Protein AF-S4P5W8-F1 (afdb_monomer_lite)

Structure (mmCIF, N/CA/C/O backbone):
data_AF-S4P5W8-F1
#
_entry.id   AF-S4P5W8-F1
#
loop_
_atom_site.group_PDB
_atom_site.id
_atom_site.type_symbol
_atom_site.label_atom_id
_atom_site.label_alt_id
_atom_site.label_comp_id
_atom_site.label_asym_id
_atom_site.label_entity_id
_atom_site.label_seq_id
_atom_site.pdbx_PDB_ins_code
_atom_site.Cartn_x
_atom_site.Cartn_y
_atom_site.Cartn_z
_atom_site.occupancy
_atom_site.B_iso_or_equiv
_atom_site.auth_seq_id
_atom_site.auth_comp_id
_atom_site.auth_asym_id
_atom_site.auth_atom_id
_atom_site.pdbx_PDB_model_num
ATOM 1 N N . GLY A 1 1 ? 15.145 -6.465 -8.004 1.00 37.12 1 GLY A N 1
ATOM 2 C CA . GLY A 1 1 ? 15.006 -5.266 -7.159 1.00 37.12 1 GLY A CA 1
ATOM 3 C C . GLY A 1 1 ? 14.134 -4.278 -7.892 1.00 37.12 1 GLY A C 1
ATOM 4 O O . GLY A 1 1 ? 14.541 -3.826 -8.952 1.00 37.12 1 GLY A O 1
ATOM 5 N N . GLY A 1 2 ? 12.919 -4.032 -7.402 1.00 40.09 2 GLY A N 1
ATOM 6 C CA . GLY A 1 2 ? 11.992 -3.087 -8.026 1.00 40.09 2 GLY A CA 1
ATOM 7 C C . GLY A 1 2 ? 12.491 -1.659 -7.827 1.00 40.09 2 GLY A C 1
ATOM 8 O O . GLY A 1 2 ? 12.663 -1.217 -6.694 1.00 40.09 2 GLY A O 1
ATOM 9 N N . VAL A 1 3 ? 12.776 -0.954 -8.920 1.00 45.25 3 VAL A N 1
ATOM 10 C CA . VAL A 1 3 ? 13.155 0.460 -8.874 1.00 45.25 3 VAL A CA 1
ATOM 11 C C . VAL A 1 3 ? 11.888 1.289 -9.059 1.00 45.25 3 VAL A C 1
ATOM 13 O O . VAL A 1 3 ? 11.255 1.266 -10.112 1.00 45.25 3 VAL A O 1
ATOM 16 N N . HIS A 1 4 ? 11.511 2.001 -8.001 1.00 46.12 4 HIS A N 1
ATOM 17 C CA . HIS A 1 4 ? 10.384 2.926 -7.977 1.00 46.12 4 HIS A CA 1
ATOM 18 C C . HIS A 1 4 ? 10.864 4.315 -8.424 1.00 46.12 4 HIS A C 1
ATOM 20 O O . HIS A 1 4 ? 11.299 5.115 -7.603 1.00 46.12 4 HIS A O 1
ATOM 26 N N . THR A 1 5 ? 10.807 4.621 -9.721 1.00 38.41 5 THR A N 1
ATOM 27 C CA . THR A 1 5 ? 11.393 5.873 -10.254 1.00 38.41 5 THR A CA 1
ATOM 28 C C . THR A 1 5 ? 10.490 7.111 -10.114 1.00 38.41 5 THR A C 1
ATOM 30 O O . THR A 1 5 ? 10.941 8.220 -10.361 1.00 38.41 5 THR A O 1
ATOM 33 N N . HIS A 1 6 ? 9.242 6.982 -9.647 1.00 40.50 6 HIS A N 1
ATOM 34 C CA . HIS A 1 6 ? 8.345 8.141 -9.457 1.00 40.50 6 HIS A CA 1
ATOM 35 C C . HIS A 1 6 ? 7.534 8.115 -8.153 1.00 40.50 6 HIS A C 1
ATOM 37 O O . HIS A 1 6 ? 6.478 8.733 -8.057 1.00 40.50 6 HIS A O 1
ATOM 43 N N . MET A 1 7 ? 8.026 7.423 -7.122 1.00 37.41 7 MET A N 1
ATOM 44 C CA . MET A 1 7 ? 7.432 7.481 -5.786 1.00 37.41 7 MET A CA 1
ATOM 45 C C . MET A 1 7 ? 8.497 7.798 -4.743 1.00 37.41 7 MET A C 1
ATOM 47 O O . MET A 1 7 ? 9.172 6.915 -4.227 1.00 37.41 7 MET A O 1
ATOM 51 N N . THR A 1 8 ? 8.573 9.070 -4.359 1.00 34.69 8 THR A N 1
ATOM 52 C CA . THR A 1 8 ? 9.260 9.596 -3.166 1.00 34.69 8 THR A CA 1
ATOM 53 C C . THR A 1 8 ? 8.561 9.171 -1.863 1.00 34.69 8 THR A C 1
ATOM 55 O O . THR A 1 8 ? 8.482 9.925 -0.901 1.00 34.69 8 THR A O 1
ATOM 58 N N . ASN A 1 9 ? 8.022 7.955 -1.827 1.00 37.62 9 ASN A N 1
ATOM 59 C CA . ASN A 1 9 ? 7.464 7.323 -0.642 1.00 37.62 9 ASN A CA 1
ATOM 60 C C . ASN A 1 9 ? 7.978 5.885 -0.585 1.00 37.62 9 ASN A C 1
ATOM 62 O O . ASN A 1 9 ? 7.233 4.913 -0.634 1.00 37.62 9 ASN A O 1
ATOM 66 N N . THR A 1 10 ? 9.288 5.762 -0.384 1.00 39.88 10 THR A N 1
ATOM 67 C CA . THR A 1 10 ? 9.911 4.582 0.239 1.00 39.88 10 THR A CA 1
ATOM 68 C C . THR A 1 10 ? 9.307 4.290 1.626 1.00 39.88 10 THR A C 1
ATOM 70 O O . THR A 1 10 ? 9.534 3.234 2.196 1.00 39.88 10 THR A O 1
ATOM 73 N N . ARG A 1 11 ? 8.479 5.205 2.146 1.00 43.91 11 ARG A N 1
ATOM 74 C CA . ARG A 1 11 ? 7.500 4.990 3.204 1.00 43.91 11 ARG A CA 1
ATOM 75 C C . ARG A 1 11 ? 6.107 4.863 2.573 1.00 43.91 11 ARG A C 1
ATOM 77 O O . ARG A 1 11 ? 5.255 5.734 2.742 1.00 43.91 11 ARG A O 1
ATOM 84 N N . ILE A 1 12 ? 5.877 3.793 1.799 1.00 52.94 12 ILE A N 1
ATOM 85 C CA . ILE A 1 12 ? 4.524 3.228 1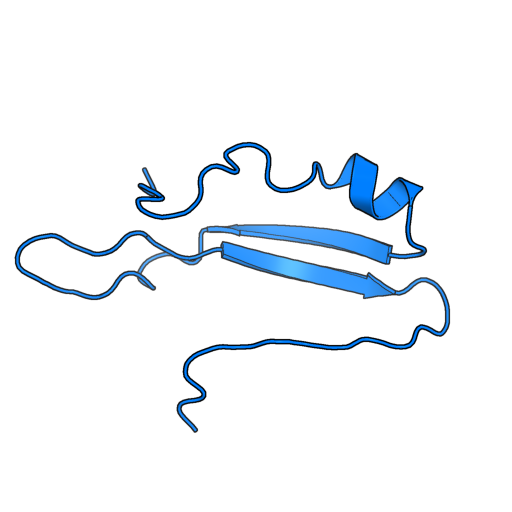.677 1.00 52.94 12 ILE A CA 1
ATOM 86 C C . ILE A 1 12 ? 3.993 3.250 3.100 1.00 52.94 12 ILE A C 1
ATOM 88 O O . ILE A 1 12 ? 4.676 2.712 3.962 1.00 52.94 12 ILE A O 1
ATOM 92 N N . THR A 1 13 ? 2.915 3.998 3.360 1.00 53.94 13 THR A N 1
ATOM 93 C CA . THR A 1 13 ? 2.392 4.182 4.718 1.00 53.94 13 THR A CA 1
ATOM 94 C C . THR A 1 13 ? 2.431 2.831 5.404 1.00 53.94 13 THR A C 1
ATOM 96 O O . THR A 1 13 ? 1.783 1.912 4.892 1.00 53.94 13 THR A O 1
ATOM 99 N N . ASP A 1 14 ? 3.279 2.701 6.434 1.00 63.34 14 ASP A N 1
ATOM 100 C CA . ASP A 1 14 ? 3.539 1.411 7.063 1.00 63.34 14 ASP A CA 1
ATOM 101 C C . ASP A 1 14 ? 2.189 0.771 7.339 1.00 63.34 14 ASP A C 1
ATOM 103 O O . ASP A 1 14 ? 1.259 1.459 7.775 1.00 63.34 14 ASP A O 1
ATOM 107 N N . VAL A 1 15 ? 2.053 -0.508 6.994 1.00 64.94 15 VAL A N 1
ATOM 108 C CA . VAL A 1 15 ? 0.790 -1.245 7.127 1.00 64.94 15 VAL A CA 1
ATOM 109 C C . VAL A 1 15 ? 0.171 -0.975 8.503 1.00 64.94 15 VAL A C 1
ATOM 111 O O . VAL A 1 15 ? -1.000 -0.621 8.595 1.00 64.94 15 VAL A O 1
ATOM 114 N N . GLU A 1 16 ? 1.010 -0.957 9.537 1.00 64.62 16 GLU A N 1
ATOM 115 C CA . GLU A 1 16 ? 0.670 -0.607 10.917 1.00 64.62 16 GLU A CA 1
ATOM 116 C C . GLU A 1 16 ? -0.053 0.747 11.059 1.00 64.62 16 GLU A C 1
ATOM 118 O O . GLU A 1 16 ? -1.063 0.852 11.750 1.0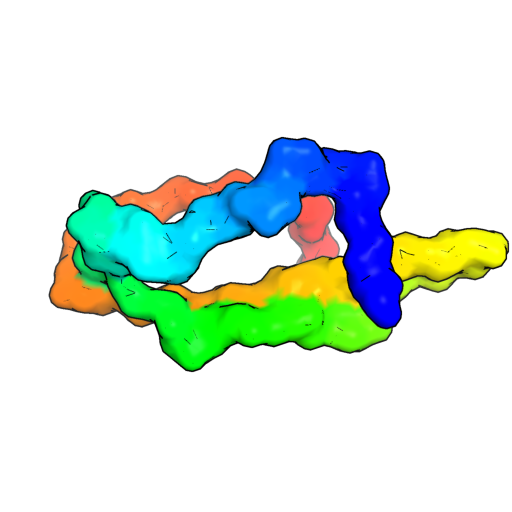0 64.62 16 GLU A O 1
ATOM 123 N N . ILE A 1 17 ? 0.404 1.799 10.375 1.00 68.81 17 ILE A N 1
ATOM 124 C CA . ILE A 1 17 ? -0.209 3.136 10.431 1.00 68.81 17 ILE A CA 1
ATOM 125 C C . ILE A 1 17 ? -1.590 3.144 9.774 1.00 68.81 17 ILE A C 1
ATOM 127 O O . ILE A 1 17 ? -2.488 3.862 10.224 1.00 68.81 17 ILE A O 1
ATOM 131 N N . VAL A 1 18 ? -1.772 2.365 8.709 1.00 71.00 18 VAL A N 1
ATOM 132 C CA . VAL A 1 18 ? -3.062 2.238 8.026 1.00 71.00 18 VAL A CA 1
ATOM 133 C C . VAL A 1 18 ? -4.060 1.480 8.906 1.00 71.00 18 VAL A C 1
ATOM 135 O O . VAL A 1 18 ? -5.197 1.930 9.051 1.00 71.00 18 VAL A O 1
ATOM 138 N N . GLU A 1 19 ? -3.621 0.397 9.545 1.00 69.88 19 GLU A N 1
ATOM 139 C CA . GLU A 1 19 ? -4.444 -0.420 10.447 1.00 69.88 19 GLU A CA 1
ATOM 140 C C . GLU A 1 19 ? -4.823 0.309 11.744 1.00 69.88 19 GLU A C 1
ATOM 142 O O . GLU A 1 19 ? -5.908 0.096 12.284 1.00 69.88 19 GLU A O 1
ATOM 147 N N . ILE A 1 20 ? -3.969 1.214 12.236 1.00 75.12 20 ILE A N 1
ATOM 148 C CA . ILE A 1 20 ? -4.285 2.058 13.400 1.00 75.12 20 ILE A CA 1
ATOM 149 C C . ILE A 1 20 ? -5.344 3.112 13.051 1.00 75.12 20 ILE A C 1
ATOM 151 O O . ILE A 1 20 ? -6.206 3.430 13.872 1.00 75.12 20 ILE A O 1
ATOM 155 N N . ARG A 1 21 ? -5.269 3.703 11.852 1.00 79.12 21 ARG A N 1
ATOM 156 C CA . ARG A 1 21 ? -6.105 4.858 11.477 1.00 79.12 21 ARG A CA 1
ATOM 157 C C . ARG A 1 21 ? -7.453 4.473 10.885 1.00 79.12 21 ARG A C 1
ATOM 159 O O . ARG A 1 21 ? -8.390 5.265 10.958 1.00 79.12 21 ARG A O 1
ATOM 166 N N . TYR A 1 22 ? -7.561 3.284 10.304 1.00 80.38 22 TYR A N 1
ATOM 167 C CA . TYR A 1 22 ? -8.757 2.828 9.610 1.00 80.38 22 TYR A CA 1
ATOM 168 C C . TYR A 1 22 ? -9.115 1.413 10.057 1.00 80.38 22 TYR A C 1
ATOM 170 O O . TYR A 1 22 ? -8.226 0.635 10.385 1.00 80.38 22 TYR A O 1
ATOM 178 N N . PRO A 1 23 ? -10.404 1.027 10.046 1.00 85.38 23 PRO A N 1
ATOM 179 C CA . PRO A 1 23 ? -10.828 -0.321 10.410 1.00 85.38 23 PRO A CA 1
ATOM 180 C C . PRO A 1 23 ? -10.525 -1.308 9.272 1.00 85.38 23 PRO A C 1
ATOM 182 O O . PRO A 1 23 ? -11.429 -1.982 8.778 1.00 85.38 23 PRO A O 1
ATOM 185 N N . ILE A 1 24 ? -9.277 -1.360 8.816 1.00 85.50 24 ILE A N 1
ATOM 186 C CA . ILE A 1 24 ? -8.812 -2.202 7.717 1.00 85.50 24 ILE A CA 1
ATOM 187 C C . ILE A 1 24 ? -7.601 -3.008 8.174 1.00 85.50 24 ILE A C 1
ATOM 189 O O . ILE A 1 24 ? -6.885 -2.576 9.068 1.00 85.50 24 ILE A O 1
ATOM 193 N N . LEU A 1 25 ? -7.411 -4.182 7.588 1.00 85.25 25 LEU A N 1
ATOM 194 C CA . LEU A 1 25 ? -6.284 -5.081 7.818 1.00 85.25 25 LEU A CA 1
ATOM 195 C C . LEU A 1 25 ? -5.615 -5.350 6.471 1.00 85.25 25 LEU A C 1
ATOM 197 O O . LEU A 1 25 ? -6.323 -5.621 5.498 1.00 85.25 25 LEU A O 1
ATOM 201 N N . VAL A 1 26 ? -4.287 -5.294 6.401 1.00 84.62 26 VAL A N 1
ATOM 202 C CA . VAL A 1 26 ? -3.554 -5.669 5.185 1.00 84.62 26 VAL A CA 1
ATOM 203 C C . VAL A 1 26 ? -3.162 -7.138 5.297 1.00 84.62 26 VAL A C 1
ATOM 205 O O . VAL A 1 26 ? -2.272 -7.499 6.059 1.00 84.62 26 VAL A O 1
AT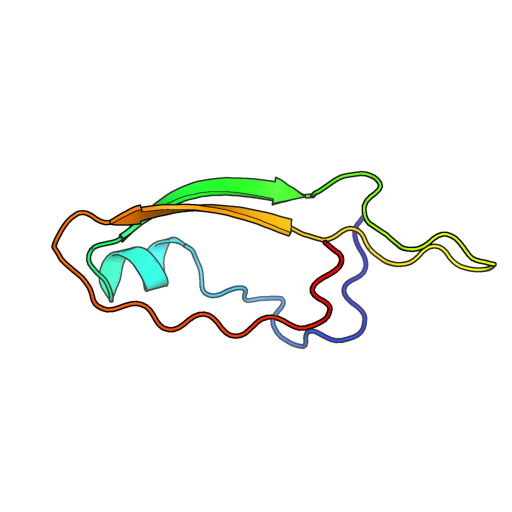OM 208 N N . THR A 1 27 ? -3.829 -8.010 4.544 1.00 85.44 27 THR A N 1
ATOM 209 C CA . THR A 1 27 ? -3.578 -9.462 4.604 1.00 85.44 27 THR A CA 1
ATOM 210 C C . THR A 1 27 ? -2.439 -9.904 3.698 1.00 85.44 27 THR A C 1
ATOM 212 O O . THR A 1 27 ? -1.824 -10.940 3.940 1.00 85.44 27 THR A O 1
ATOM 215 N N . HIS A 1 28 ? -2.146 -9.126 2.657 1.00 82.00 28 HIS A N 1
ATOM 216 C CA . HIS A 1 28 ? -1.092 -9.444 1.709 1.00 82.00 28 HIS A CA 1
ATOM 217 C C . HIS A 1 28 ? -0.464 -8.179 1.135 1.00 82.00 28 HIS A C 1
ATOM 219 O O . HIS A 1 28 ? -1.161 -7.220 0.798 1.00 82.00 28 HIS A O 1
ATOM 225 N N . PHE A 1 29 ? 0.858 -8.201 0.995 1.00 83.75 29 PHE A N 1
ATOM 226 C CA . PHE A 1 29 ? 1.638 -7.161 0.343 1.00 83.75 29 PHE A CA 1
ATOM 227 C C . PHE A 1 29 ? 2.799 -7.822 -0.401 1.00 83.75 29 PHE A C 1
ATOM 229 O O . PHE A 1 29 ? 3.698 -8.382 0.224 1.00 83.75 29 PHE A O 1
ATOM 236 N N . SER A 1 30 ? 2.778 -7.782 -1.732 1.00 80.81 30 SER A N 1
ATOM 237 C CA . SER A 1 30 ? 3.794 -8.434 -2.565 1.00 80.81 30 SER A CA 1
ATOM 238 C C . SER A 1 30 ? 4.142 -7.616 -3.798 1.00 80.81 30 SER A C 1
ATOM 240 O O . SER A 1 30 ? 3.352 -6.800 -4.276 1.00 80.81 30 SER A O 1
ATOM 242 N N . LEU A 1 31 ? 5.346 -7.833 -4.328 1.00 81.81 31 LEU A N 1
ATOM 243 C CA . LEU A 1 31 ? 5.700 -7.349 -5.657 1.00 81.81 31 LEU A CA 1
ATOM 244 C C . LEU A 1 31 ? 4.899 -8.132 -6.696 1.00 81.81 31 LEU A C 1
ATOM 246 O O . LEU A 1 31 ? 4.802 -9.356 -6.638 1.00 81.81 31 LEU A O 1
ATOM 250 N N . ARG A 1 32 ? 4.341 -7.419 -7.670 1.00 83.19 32 ARG A N 1
ATOM 251 C CA . ARG A 1 32 ? 3.677 -8.031 -8.814 1.00 83.19 32 ARG A CA 1
ATOM 252 C C . ARG A 1 32 ? 4.726 -8.312 -9.883 1.00 83.19 32 ARG A C 1
ATOM 254 O O . ARG A 1 32 ? 4.952 -7.476 -10.758 1.00 83.19 32 ARG A O 1
ATOM 261 N N . GLU A 1 33 ? 5.379 -9.462 -9.782 1.00 83.00 33 GLU A N 1
ATOM 262 C CA . GLU A 1 33 ? 6.466 -9.849 -10.685 1.00 83.00 33 GLU A CA 1
ATOM 263 C C . GLU A 1 33 ? 6.043 -9.811 -12.161 1.00 83.00 33 GLU A C 1
ATOM 265 O O . GLU A 1 33 ? 4.951 -10.253 -12.529 1.00 83.00 33 GLU A O 1
ATOM 270 N N . GLY A 1 34 ? 6.907 -9.254 -13.013 1.00 80.31 34 GLY A N 1
ATOM 271 C CA . GLY A 1 34 ? 6.683 -9.184 -14.459 1.00 80.31 34 GLY A CA 1
ATOM 272 C C . GLY A 1 34 ? 5.581 -8.210 -14.889 1.00 80.31 34 GLY A C 1
ATOM 273 O O . GLY A 1 34 ? 5.124 -8.266 -16.031 1.00 80.31 34 GLY A O 1
ATOM 274 N N . SER A 1 35 ? 5.137 -7.323 -13.997 1.00 82.69 35 SE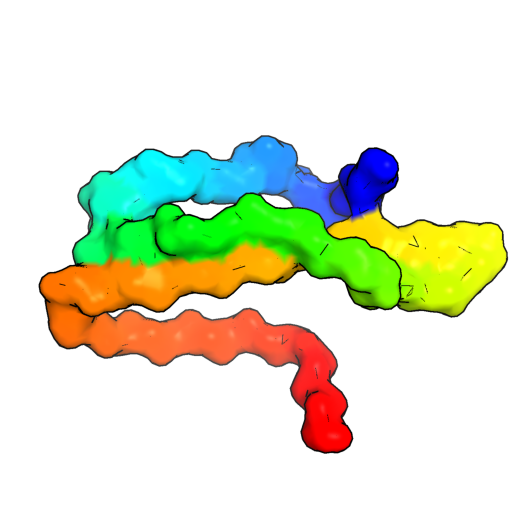R A N 1
ATOM 275 C CA . SER A 1 35 ? 4.174 -6.268 -14.331 1.00 82.69 35 SER A CA 1
ATOM 276 C C . SER A 1 35 ? 4.820 -5.019 -14.920 1.00 82.69 35 SER A C 1
ATOM 278 O O . SER A 1 35 ? 4.115 -4.191 -15.504 1.00 82.69 35 SER A O 1
ATOM 280 N N . GLY A 1 36 ? 6.141 -4.888 -14.790 1.00 82.44 36 GLY A N 1
ATOM 281 C CA . GLY A 1 36 ? 6.911 -3.835 -15.428 1.00 82.44 36 GLY A CA 1
ATOM 282 C C . GLY A 1 36 ? 6.790 -3.867 -16.955 1.00 82.44 36 GLY A C 1
ATOM 283 O O . GLY A 1 36 ? 6.864 -4.918 -17.593 1.00 82.44 36 GLY A O 1
ATOM 284 N N . GLY A 1 37 ? 6.616 -2.694 -17.568 1.00 83.56 37 GLY A N 1
ATOM 285 C CA . GLY A 1 37 ? 6.594 -2.568 -19.026 1.00 83.56 37 GLY A CA 1
ATOM 286 C C . GLY A 1 37 ? 7.928 -2.996 -19.648 1.00 83.56 37 GLY A C 1
ATOM 287 O O . GLY A 1 37 ? 8.991 -2.573 -19.196 1.00 83.56 37 GLY A O 1
ATOM 288 N N . ARG A 1 38 ? 7.883 -3.819 -20.701 1.00 84.31 38 ARG A N 1
ATOM 289 C CA . ARG A 1 38 ? 9.086 -4.240 -21.437 1.00 84.31 38 ARG A CA 1
ATOM 290 C C . ARG A 1 38 ? 9.575 -3.105 -22.335 1.00 84.31 38 ARG A C 1
ATOM 292 O O . ARG A 1 38 ? 8.787 -2.516 -23.070 1.00 84.31 38 ARG A O 1
ATOM 299 N N . GLY A 1 39 ? 10.873 -2.836 -22.311 1.00 84.88 39 GLY A N 1
ATOM 300 C CA . GLY A 1 39 ? 11.509 -1.809 -23.133 1.00 84.88 39 GLY A CA 1
ATOM 301 C C . GLY A 1 39 ? 13.026 -1.965 -23.129 1.00 84.88 39 GLY A C 1
ATOM 302 O O . GLY A 1 39 ? 13.546 -2.919 -22.557 1.00 84.88 39 GLY A O 1
ATOM 303 N N . GLN A 1 40 ? 13.742 -1.017 -23.740 1.00 86.12 40 GLN A N 1
ATOM 304 C CA . GLN A 1 40 ? 15.213 -0.961 -23.674 1.00 86.12 40 GLN A CA 1
ATOM 305 C C . GLN A 1 40 ? 15.720 -0.976 -22.221 1.00 86.12 40 GLN A C 1
ATOM 307 O O . GLN A 1 40 ? 16.756 -1.562 -21.924 1.00 86.12 40 GLN A O 1
ATOM 312 N N . TRP A 1 41 ? 14.933 -0.382 -21.325 1.00 81.62 41 TRP A N 1
ATOM 313 C CA . TRP A 1 41 ? 15.049 -0.500 -19.881 1.00 81.62 41 TRP A CA 1
ATOM 314 C C . TRP A 1 41 ? 13.698 -0.985 -19.364 1.00 81.62 41 TRP A C 1
ATOM 316 O O . TRP A 1 41 ? 12.678 -0.345 -19.624 1.00 81.62 41 TRP A O 1
ATOM 326 N N . ASN A 1 42 ? 13.674 -2.133 -18.687 1.00 78.81 42 ASN A N 1
ATOM 327 C CA . ASN A 1 42 ? 12.431 -2.662 -18.131 1.00 78.81 42 ASN A CA 1
ATOM 328 C C . ASN A 1 42 ? 11.881 -1.692 -17.077 1.00 78.81 42 ASN A C 1
ATOM 330 O O . ASN A 1 42 ? 12.621 -1.228 -16.207 1.00 78.81 42 ASN A O 1
ATOM 334 N N . GLY A 1 43 ? 10.581 -1.403 -17.150 1.00 79.44 43 GLY A N 1
ATOM 335 C CA . GLY A 1 43 ? 9.873 -0.689 -16.092 1.00 79.44 43 GLY A CA 1
ATOM 336 C C . GLY A 1 43 ? 9.892 -1.485 -14.784 1.00 79.44 43 GLY A C 1
ATOM 337 O O . GLY A 1 43 ? 9.998 -2.710 -14.800 1.00 79.44 43 GLY A O 1
ATOM 338 N N . GLY A 1 44 ? 9.795 -0.794 -13.648 1.00 80.56 44 GLY A N 1
ATOM 339 C CA . GLY A 1 44 ? 9.705 -1.444 -12.340 1.00 80.56 44 GLY A CA 1
ATOM 340 C C . GLY A 1 44 ? 8.398 -2.222 -12.173 1.00 80.56 44 GLY A C 1
ATOM 341 O O . GLY A 1 44 ? 7.345 -1.784 -12.641 1.00 80.56 44 GLY A O 1
ATOM 342 N N . ASP A 1 45 ? 8.470 -3.361 -11.488 1.00 83.56 45 ASP A N 1
ATOM 343 C CA . ASP A 1 45 ? 7.287 -4.125 -11.102 1.00 83.56 45 ASP A CA 1
ATOM 344 C C . ASP A 1 45 ? 6.417 -3.336 -10.112 1.00 83.56 45 ASP A C 1
ATOM 346 O O . ASP A 1 45 ? 6.911 -2.645 -9.217 1.00 83.56 45 ASP A O 1
ATOM 350 N N . GLY A 1 46 ? 5.101 -3.441 -10.287 1.00 83.19 46 GLY A N 1
ATOM 351 C CA . GLY A 1 46 ? 4.104 -2.910 -9.367 1.00 83.19 46 GLY A CA 1
ATOM 352 C C . GLY A 1 46 ? 4.003 -3.712 -8.067 1.00 83.19 46 GLY A C 1
ATOM 353 O O . GLY A 1 46 ? 4.772 -4.634 -7.803 1.00 83.19 46 GLY A O 1
ATOM 354 N N . VAL A 1 47 ? 3.011 -3.373 -7.246 1.00 83.88 47 VAL A N 1
ATOM 355 C CA . VAL A 1 47 ? 2.749 -4.015 -5.949 1.00 83.88 47 VAL A CA 1
ATOM 356 C C . VAL A 1 47 ? 1.286 -4.438 -5.878 1.00 83.88 47 VAL A C 1
ATOM 358 O O . VAL A 1 47 ? 0.401 -3.677 -6.269 1.00 83.88 47 VAL A O 1
ATOM 361 N N . THR A 1 48 ? 1.039 -5.624 -5.334 1.00 83.56 48 THR A N 1
ATOM 362 C CA . THR A 1 48 ? -0.291 -6.136 -5.005 1.00 83.56 48 THR A CA 1
ATOM 363 C C . THR A 1 48 ? -0.534 -5.975 -3.509 1.00 83.56 48 THR A C 1
ATOM 365 O O . THR A 1 48 ? 0.339 -6.294 -2.699 1.00 83.56 48 THR A O 1
ATOM 368 N N . ARG A 1 49 ? -1.719 -5.477 -3.134 1.00 86.06 49 ARG A N 1
ATOM 369 C CA . ARG A 1 49 ? -2.162 -5.390 -1.737 1.00 86.06 49 ARG A CA 1
ATOM 370 C C . ARG A 1 49 ? -3.553 -5.969 -1.582 1.00 86.06 49 ARG A C 1
ATOM 372 O O . ARG A 1 49 ? -4.444 -5.613 -2.348 1.00 86.06 49 ARG A O 1
ATOM 379 N N . GLU A 1 50 ? -3.741 -6.778 -0.554 1.00 87.44 50 GLU A N 1
ATOM 380 C CA . GLU A 1 50 ? -5.056 -7.272 -0.157 1.00 87.44 50 GLU A CA 1
ATOM 381 C C . GLU A 1 50 ? -5.478 -6.603 1.145 1.00 87.44 50 GLU A C 1
ATOM 383 O O . GLU A 1 50 ? -4.712 -6.558 2.109 1.00 87.44 50 GLU A O 1
ATOM 388 N N . LEU A 1 51 ? -6.689 -6.045 1.143 1.00 87.56 51 LEU A N 1
ATOM 389 C CA . LEU A 1 51 ? -7.243 -5.276 2.251 1.00 87.56 51 LEU A CA 1
ATOM 390 C C . LEU A 1 51 ? -8.554 -5.908 2.709 1.00 87.56 51 LEU A C 1
ATOM 392 O O . LEU A 1 51 ? -9.463 -6.117 1.906 1.00 87.56 51 LEU A O 1
ATOM 396 N N . VAL A 1 52 ? -8.676 -6.142 4.012 1.00 89.38 52 VAL A N 1
ATOM 397 C CA . VAL A 1 52 ? -9.909 -6.601 4.652 1.00 89.38 52 VAL A CA 1
ATOM 398 C C . VAL A 1 52 ? -10.494 -5.468 5.480 1.00 89.38 52 VAL A C 1
ATOM 400 O O . VAL A 1 52 ? -9.854 -4.963 6.397 1.00 89.38 52 VAL A O 1
ATOM 403 N N . PHE A 1 53 ? -11.736 -5.088 5.190 1.00 90.12 53 PHE A N 1
ATOM 404 C CA . PHE A 1 53 ? -12.464 -4.070 5.944 1.00 90.12 53 PHE A CA 1
ATOM 405 C C . PHE A 1 53 ? -13.201 -4.718 7.120 1.00 90.12 53 PHE A C 1
ATOM 407 O O . PHE A 1 53 ? -14.041 -5.595 6.942 1.00 90.12 53 PHE A O 1
ATOM 414 N N . ARG A 1 54 ? -12.896 -4.281 8.341 1.00 89.19 54 ARG A N 1
ATOM 415 C CA . ARG A 1 54 ? -13.459 -4.819 9.593 1.00 89.19 54 ARG A CA 1
ATOM 416 C C . ARG A 1 54 ? -14.767 -4.143 10.009 1.00 89.19 54 ARG A C 1
ATOM 418 O O . ARG A 1 54 ? -15.338 -4.496 11.038 1.00 89.19 54 ARG A O 1
ATOM 425 N N . ARG A 1 55 ? -15.207 -3.133 9.257 1.00 87.81 55 ARG A N 1
ATOM 426 C CA . ARG A 1 55 ? -16.460 -2.388 9.433 1.00 87.81 55 ARG A CA 1
ATOM 427 C C . ARG A 1 55 ? -16.960 -1.930 8.066 1.00 87.81 55 ARG A C 1
ATOM 429 O O . ARG A 1 55 ? -16.183 -1.882 7.115 1.00 87.81 55 ARG A O 1
ATOM 436 N N . THR A 1 56 ? -18.229 -1.542 7.986 1.00 89.06 56 THR A N 1
ATOM 437 C CA . THR A 1 56 ? -18.754 -0.845 6.808 1.00 89.06 56 THR A CA 1
ATOM 438 C C . THR A 1 56 ? -17.987 0.457 6.612 1.00 89.06 56 THR A C 1
ATOM 440 O O . THR A 1 56 ? -17.936 1.292 7.516 1.00 89.06 56 THR A O 1
ATOM 443 N N . VAL A 1 57 ? -17.388 0.622 5.437 1.00 86.62 57 VAL A N 1
ATOM 444 C CA . VAL A 1 57 ? -16.656 1.830 5.053 1.00 86.62 57 VAL A CA 1
ATOM 445 C C . VAL A 1 57 ? -17.148 2.338 3.706 1.00 86.62 57 VAL A C 1
ATOM 447 O O . VAL A 1 57 ? -17.652 1.573 2.885 1.00 86.62 57 VAL A O 1
ATOM 450 N 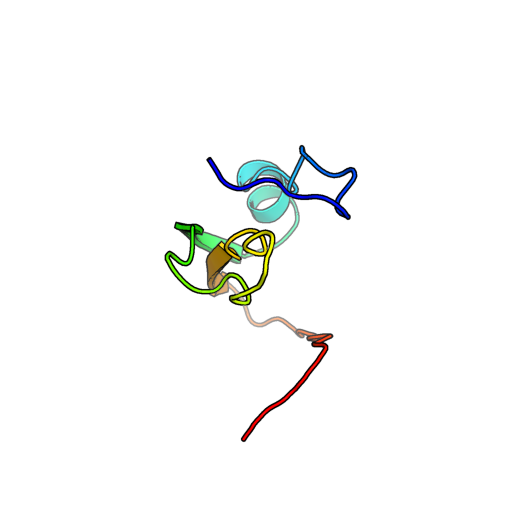N . GLN A 1 58 ? -16.947 3.627 3.464 1.00 87.31 58 GLN A N 1
ATOM 451 C CA . GLN A 1 58 ? -17.051 4.209 2.135 1.00 87.31 58 GLN A CA 1
ATOM 452 C C . GLN A 1 58 ? -15.643 4.315 1.544 1.00 87.31 58 GLN A C 1
ATOM 454 O O . GLN A 1 58 ? -14.758 4.908 2.161 1.00 87.31 58 GLN A O 1
ATOM 459 N N . LEU A 1 59 ? -15.430 3.722 0.367 1.00 85.56 59 LEU A N 1
ATOM 460 C CA . LEU A 1 59 ? -14.139 3.709 -0.319 1.00 85.56 59 LEU A CA 1
ATOM 461 C C . LEU A 1 59 ? -14.224 4.491 -1.632 1.00 85.56 59 LEU A C 1
ATOM 463 O O . LEU A 1 59 ? -15.108 4.241 -2.449 1.00 85.56 59 LEU A O 1
ATOM 467 N N . SER A 1 60 ? -13.252 5.372 -1.857 1.00 85.25 60 SER A N 1
ATOM 468 C CA . SER A 1 60 ? -13.028 6.035 -3.143 1.00 85.25 60 SER A CA 1
ATOM 469 C C . SER A 1 60 ? -11.729 5.513 -3.749 1.00 85.25 60 SER A C 1
ATOM 471 O O . SER A 1 60 ? -10.676 5.617 -3.124 1.00 85.25 60 SER A O 1
ATOM 473 N N . VAL A 1 61 ? -11.794 4.949 -4.958 1.00 83.50 61 VAL A N 1
ATOM 474 C CA . VAL A 1 61 ? -10.628 4.376 -5.649 1.00 83.50 61 VAL A CA 1
ATOM 475 C C . VAL A 1 61 ? -10.272 5.237 -6.858 1.00 83.50 61 VAL A C 1
ATOM 477 O O . VAL A 1 61 ? -11.058 5.346 -7.800 1.00 83.50 61 VAL A O 1
ATOM 480 N N . LEU A 1 62 ? -9.072 5.819 -6.845 1.00 84.00 62 LEU A N 1
ATOM 481 C CA . LEU A 1 62 ? -8.488 6.512 -7.991 1.00 84.00 62 LEU A CA 1
ATOM 482 C C . LEU A 1 62 ? -7.518 5.561 -8.703 1.00 84.00 62 LEU A C 1
ATOM 484 O O . LEU A 1 62 ? -6.588 5.049 -8.085 1.00 84.00 62 LEU A O 1
ATOM 488 N N . THR A 1 63 ? -7.747 5.308 -9.990 1.00 79.44 63 THR A N 1
ATOM 489 C CA . THR A 1 63 ? -6.925 4.402 -10.809 1.00 79.44 63 THR A CA 1
ATOM 490 C C . THR A 1 63 ? -6.577 5.065 -12.132 1.00 79.44 63 THR A C 1
ATOM 492 O O . THR A 1 63 ? -7.469 5.606 -12.785 1.00 79.44 63 THR A O 1
ATOM 495 N N . GLU A 1 64 ? -5.335 4.933 -12.580 1.00 70.25 64 GLU A N 1
ATOM 496 C CA . GLU A 1 64 ? -4.905 5.309 -13.929 1.00 70.25 64 GLU A CA 1
ATOM 497 C C . GLU A 1 64 ? -4.845 4.057 -14.824 1.00 70.25 64 GLU A C 1
ATOM 499 O O . GLU A 1 64 ? -4.557 2.970 -14.332 1.00 70.25 64 GLU A O 1
ATOM 504 N N . ARG A 1 65 ? -5.135 4.194 -16.131 1.00 64.38 65 ARG A N 1
ATOM 505 C CA . ARG A 1 65 ? -5.204 3.091 -17.122 1.00 64.38 65 ARG A CA 1
ATOM 506 C C . ARG A 1 65 ? -6.123 1.918 -16.719 1.00 64.38 65 ARG A C 1
ATOM 508 O O . ARG A 1 65 ? -5.681 0.887 -16.222 1.00 64.38 65 ARG A O 1
ATOM 515 N N . ARG A 1 66 ? -7.413 2.018 -17.057 1.00 60.03 66 ARG A N 1
ATOM 516 C CA . ARG A 1 66 ? -8.311 0.850 -17.125 1.00 60.03 66 ARG A CA 1
ATOM 517 C C . ARG A 1 66 ? -8.224 0.245 -18.525 1.00 60.03 66 ARG A C 1
ATOM 519 O O . ARG A 1 66 ? -8.770 0.819 -19.461 1.00 60.03 66 ARG A O 1
ATOM 526 N N . ALA A 1 67 ? -7.505 -0.860 -18.681 1.00 56.78 67 ALA A N 1
ATOM 527 C CA . ALA A 1 67 ? -7.648 -1.712 -19.859 1.00 56.78 67 ALA A CA 1
ATOM 528 C C . ALA A 1 67 ? -8.669 -2.802 -19.502 1.00 56.78 67 ALA A C 1
ATOM 530 O O . ALA A 1 67 ? -8.457 -3.511 -18.518 1.00 56.78 67 ALA A O 1
ATOM 531 N N . PHE A 1 68 ? -9.792 -2.833 -20.225 1.00 45.66 68 PHE A N 1
ATOM 532 C CA . PHE A 1 68 ? -10.809 -3.886 -20.137 1.00 45.66 68 PHE A CA 1
ATOM 533 C C . PHE A 1 68 ? -10.350 -5.137 -20.885 1.00 45.66 68 PHE A C 1
ATOM 535 O O . PHE A 1 68 ? -9.652 -4.967 -21.913 1.00 45.66 68 PHE A O 1
#

Sequence (68 aa):
GGVHTHMTNTRITDVEIVEIRYPILVTHFSLREGSGGRGQWNGGDGVTRELVFRRTVQLSVLTERRAF

Organism: N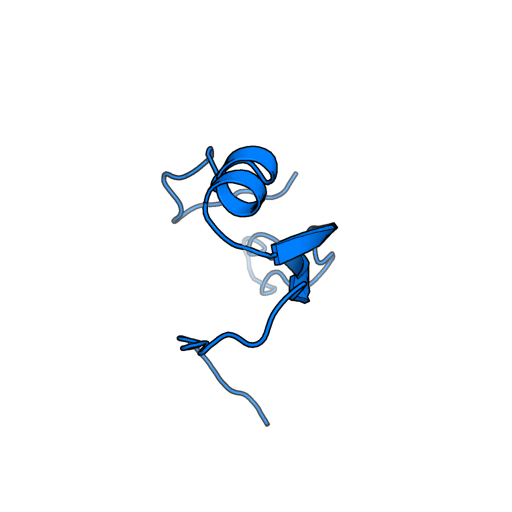CBI:txid116150

pLDDT: mean 72.65, std 17.15, range [34.69, 90.12]

Radius of gyration: 14.55 Å; chains: 1; bounding box: 34×19×37 Å

Foldseek 3Di:
DFDDPPDPPPPPPPQVNVVVVAQKHWPDKAFPPPCFDDDVDTHGTDMDIDMDHPDDDDDDDDDDDDDD

Secondary structure (DSSP, 8-state):
----TT---SS---HHHHHHHSSEEEEEEEEETT-SPPSSSPPPPEEEEEEEESS--------S----

InterPro domains:
  IPR003692 Hydantoinase B/oxoprolinase [PF02538] (2-67)
  IPR045079 Oxoprolinase-like [PTHR11365] (2-68)